Protein AF-A0A829YH42-F1 (afdb_monomer)

Radius of gyration: 27.21 Å; Cα contacts (8 Å, |Δi|>4): 25; chains: 1; bounding box: 80×42×51 Å

Solvent-accessible surface area (backbone atoms only — not comparable to full-atom values): 5881 Å² total; per-residue (Å²): 137,82,84,72,80,83,74,81,62,80,75,48,70,64,57,54,32,49,54,51,51,51,45,64,70,69,71,74,68,55,75,66,55,53,51,52,52,54,51,52,44,68,74,37,73,63,49,49,50,45,39,51,51,54,55,49,51,53,48,53,50,50,55,60,68,68,59,72,76,66,75,83,68,73,94,72,89,77,92,72,78,79,78,78,77,74,84,79,88,129

InterPro domains:
  IPR032623 FecR, N-terminal [PF16220] (15-47)

Foldseek 3Di:
DDCPDPPPDPQDLLRVLVVLVVVVVVVDDDPVNVVVLVVQCVPDVVNVVNNVVVVVVVVVVVVVVVPPPPPPPPPDDDPPPPPPPDDDDD

Mean predicted aligned error: 15.21 Å

Sequence (90 aa):
MSDRPQNEEPSSISEQAADWLVLIRAGEMTEQEKLDYVHWLKQSPEHIREILELVSLEQLLKETHAEPSEPETPADEASKVIDLAMPTEK

pLDDT: mean 75.59, std 21.05, range [40.94, 95.94]

Organism: NCBI:txid2695856

Nearest PDB structures (foldseek):
  6zsd-assembly1_AL  TM=4.156E-01  e=6.288E+00  Homo sapiens

Secondary structure (DSSP, 8-state):
--------PPPPHHHHHHHHHHHHHHS---HHHHHHHHHHHHH-HHHHHHHHHHHHHHHHHHHHHT--------S---------------

Structure (mmCIF, N/CA/C/O backbone):
data_AF-A0A829YH42-F1
#
_entry.id   AF-A0A829YH42-F1
#
loop_
_atom_site.group_PDB
_atom_site.id
_atom_site.type_symbol
_atom_site.label_atom_id
_atom_site.label_alt_id
_atom_site.label_comp_id
_atom_site.label_asym_id
_atom_site.label_entity_id
_atom_site.label_seq_id
_atom_site.pdbx_PDB_ins_code
_atom_site.Cartn_x
_atom_site.Cartn_y
_atom_site.Cartn_z
_atom_site.occupancy
_atom_site.B_iso_or_equiv
_atom_site.auth_seq_id
_atom_site.auth_comp_id
_atom_site.auth_asym_id
_atom_site.auth_atom_id
_atom_site.pdbx_PDB_model_num
ATOM 1 N N . MET A 1 1 ? 0.087 -33.602 14.559 1.00 40.94 1 MET A N 1
ATOM 2 C CA . MET A 1 1 ? -0.757 -32.521 15.100 1.00 40.94 1 MET A CA 1
ATOM 3 C C . MET A 1 1 ? 0.164 -31.329 15.250 1.00 40.94 1 MET A C 1
ATOM 5 O O . MET A 1 1 ? 1.004 -31.347 16.137 1.00 40.94 1 MET A O 1
ATOM 9 N N . SER A 1 2 ? 0.144 -30.415 14.284 1.00 46.41 2 SER A N 1
ATOM 10 C CA . SER A 1 2 ? 0.965 -29.205 14.320 1.00 46.41 2 SER A CA 1
ATOM 11 C C . SER A 1 2 ? 0.031 -28.053 14.639 1.00 46.41 2 SER A C 1
ATOM 13 O O . SER A 1 2 ? -0.602 -27.512 13.737 1.00 46.41 2 SER A O 1
ATOM 15 N N . ASP A 1 3 ? -0.081 -27.730 15.923 1.00 53.75 3 ASP A N 1
ATOM 16 C CA . ASP A 1 3 ? -0.631 -26.457 16.376 1.00 53.75 3 ASP A CA 1
ATOM 17 C C . ASP A 1 3 ? 0.351 -25.363 15.951 1.00 53.75 3 ASP A C 1
ATOM 19 O O . ASP A 1 3 ? 1.338 -25.069 16.626 1.00 53.75 3 ASP A O 1
ATOM 23 N N . ARG A 1 4 ? 0.129 -24.809 14.756 1.00 54.12 4 ARG A N 1
ATOM 24 C CA . ARG A 1 4 ? 0.716 -23.526 14.373 1.00 54.12 4 ARG A CA 1
ATOM 25 C C . ARG A 1 4 ? 0.060 -22.490 15.288 1.00 54.12 4 ARG A C 1
ATOM 27 O O . ARG A 1 4 ? -1.166 -22.404 15.259 1.00 54.12 4 ARG A O 1
ATOM 34 N N . PRO A 1 5 ? 0.809 -21.733 16.104 1.00 51.88 5 PRO A N 1
ATOM 35 C CA . PRO A 1 5 ? 0.188 -20.736 16.956 1.00 51.88 5 PRO A CA 1
ATOM 36 C C . PRO A 1 5 ? -0.466 -19.684 16.054 1.00 51.88 5 PRO A C 1
ATOM 38 O O . PRO A 1 5 ? 0.222 -18.985 15.308 1.00 51.88 5 PRO A O 1
ATOM 41 N N . GLN A 1 6 ? -1.799 -19.605 16.099 1.00 54.81 6 GLN A N 1
ATOM 42 C CA . GLN A 1 6 ? -2.556 -18.421 15.700 1.00 54.81 6 GLN A CA 1
ATOM 43 C C . GLN A 1 6 ? -2.232 -17.318 16.712 1.00 54.81 6 GLN A C 1
ATOM 45 O O . GLN A 1 6 ? -3.006 -17.040 17.621 1.00 54.81 6 GLN A O 1
ATOM 50 N N . ASN A 1 7 ? -1.045 -16.727 16.596 1.00 45.25 7 ASN A N 1
ATOM 51 C CA . ASN A 1 7 ? -0.815 -15.397 17.136 1.00 45.25 7 ASN A CA 1
ATOM 52 C C . ASN A 1 7 ? -1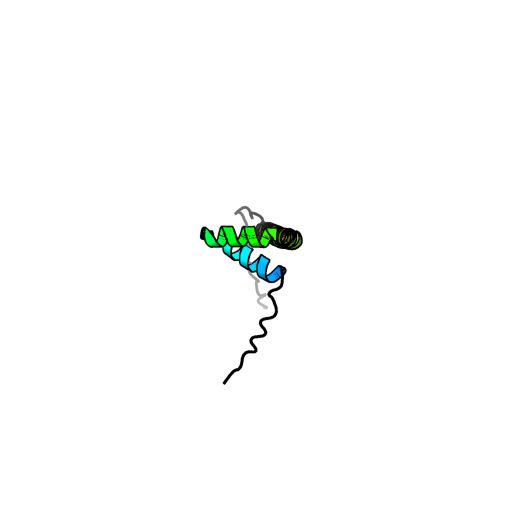.461 -14.438 16.132 1.00 45.25 7 ASN A C 1
ATOM 54 O O . ASN A 1 7 ? -0.805 -13.958 15.213 1.00 45.25 7 ASN A O 1
ATOM 58 N N . GLU A 1 8 ? -2.770 -14.225 16.264 1.00 55.34 8 GLU A N 1
ATOM 59 C CA . GLU A 1 8 ? -3.454 -13.086 15.642 1.00 55.34 8 GLU A CA 1
ATOM 60 C C . GLU A 1 8 ? -3.075 -11.830 16.434 1.00 55.34 8 GLU A C 1
ATOM 62 O O . GLU A 1 8 ? -3.890 -11.216 17.120 1.00 55.34 8 GLU A O 1
ATOM 67 N N . GLU A 1 9 ? -1.782 -11.498 16.413 1.00 57.84 9 GLU A N 1
ATOM 68 C CA . GLU A 1 9 ? -1.344 -10.154 16.762 1.00 57.84 9 GLU A CA 1
ATOM 69 C C . GLU A 1 9 ? -2.066 -9.194 15.803 1.00 57.84 9 GLU A C 1
ATOM 71 O O . GLU A 1 9 ? -2.236 -9.532 14.625 1.00 57.84 9 GLU A O 1
ATOM 76 N N . PRO A 1 10 ? -2.542 -8.028 16.279 1.00 59.56 10 PRO A N 1
ATOM 77 C CA . PRO A 1 10 ? -3.124 -7.040 15.386 1.00 59.56 10 PRO A CA 1
ATOM 78 C C . PRO A 1 10 ? -2.097 -6.741 14.295 1.00 59.56 10 PRO A C 1
ATOM 80 O O . PRO A 1 10 ? -0.970 -6.354 14.613 1.00 59.56 10 PRO A O 1
ATOM 83 N N . SER A 1 11 ? -2.477 -6.970 13.033 1.00 73.88 11 SER A N 1
ATOM 84 C CA . SER A 1 11 ? -1.578 -6.749 11.904 1.00 73.88 11 SER A CA 1
ATOM 85 C C . SER A 1 11 ? -1.004 -5.346 12.007 1.00 73.88 11 SER A C 1
ATOM 87 O O . SER A 1 11 ? -1.727 -4.374 12.256 1.00 73.88 11 SER A O 1
ATOM 89 N N . SER A 1 12 ? 0.314 -5.234 11.896 1.00 89.81 12 SER A N 1
ATOM 90 C CA . SER A 1 12 ? 0.953 -3.927 12.019 1.00 89.81 12 SER A CA 1
ATOM 91 C C . SER A 1 12 ? 0.483 -3.007 10.887 1.00 89.81 12 SER A C 1
ATOM 93 O O . SER A 1 12 ? 0.076 -3.471 9.821 1.00 89.81 12 SER A O 1
ATOM 95 N N . ILE A 1 13 ? 0.562 -1.688 11.086 1.00 90.69 13 ILE A N 1
ATOM 96 C CA . ILE A 1 13 ? 0.257 -0.712 10.023 1.00 90.69 13 ILE A CA 1
ATOM 97 C C . ILE A 1 13 ? 1.072 -1.018 8.754 1.00 90.69 13 ILE A C 1
ATOM 99 O O . ILE A 1 13 ? 0.545 -0.904 7.650 1.00 90.69 13 ILE A O 1
ATOM 103 N N . SER A 1 14 ? 2.315 -1.479 8.927 1.00 90.88 14 SER A N 1
ATOM 104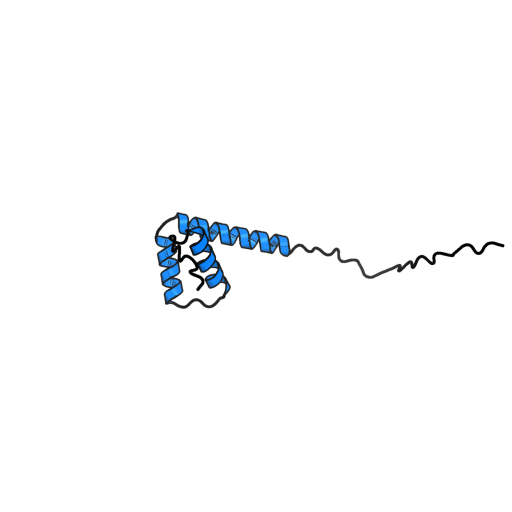 C CA . SER A 1 14 ? 3.213 -1.879 7.841 1.00 90.88 14 SER A CA 1
ATOM 105 C C . SER A 1 14 ? 2.707 -3.095 7.063 1.00 90.88 14 SER A C 1
ATOM 107 O O . SER A 1 14 ? 2.653 -3.066 5.836 1.00 90.88 14 SER A O 1
ATOM 109 N N . GLU A 1 15 ? 2.252 -4.140 7.761 1.00 91.88 15 GLU A N 1
ATOM 110 C CA . GLU A 1 15 ? 1.662 -5.325 7.122 1.00 91.88 15 GLU A CA 1
ATOM 111 C C . GLU A 1 15 ? 0.383 -4.968 6.359 1.00 91.88 15 GLU A C 1
ATOM 113 O O . GLU A 1 15 ? 0.242 -5.322 5.191 1.00 91.88 15 GLU A O 1
ATOM 118 N N . GLN A 1 16 ? -0.503 -4.181 6.973 1.00 93.62 16 GLN A N 1
ATOM 119 C CA . GLN A 1 16 ? -1.734 -3.726 6.321 1.00 93.62 16 GLN A CA 1
ATOM 120 C C . GLN A 1 16 ? -1.439 -2.878 5.075 1.00 93.62 16 GLN A C 1
ATOM 122 O O . GLN A 1 16 ? -2.102 -3.019 4.048 1.00 93.62 16 GLN A O 1
ATOM 127 N N . ALA A 1 17 ? -0.434 -2.001 5.137 1.00 94.81 17 ALA A N 1
ATOM 128 C CA . ALA A 1 17 ? -0.021 -1.194 3.996 1.00 94.81 17 ALA A CA 1
ATOM 129 C C . ALA A 1 17 ? 0.552 -2.060 2.860 1.00 94.81 17 ALA A C 1
ATOM 131 O O . ALA A 1 17 ? 0.263 -1.805 1.690 1.00 94.81 17 ALA A O 1
ATOM 132 N N . ALA A 1 18 ? 1.322 -3.102 3.186 1.00 93.56 18 ALA A N 1
ATOM 133 C CA . ALA A 1 18 ? 1.838 -4.046 2.200 1.00 93.56 18 ALA A CA 1
ATOM 134 C C . ALA A 1 18 ? 0.705 -4.817 1.503 1.00 93.56 18 ALA A C 1
ATOM 136 O O . ALA A 1 18 ? 0.704 -4.908 0.273 1.00 93.56 18 ALA A O 1
ATOM 137 N N . ASP A 1 19 ? -0.290 -5.290 2.257 1.00 93.31 19 ASP A N 1
ATOM 138 C CA . ASP A 1 19 ? -1.467 -5.973 1.706 1.00 93.31 19 ASP A CA 1
ATOM 139 C C . ASP A 1 19 ? -2.235 -5.069 0.731 1.00 93.31 19 ASP A C 1
ATOM 141 O O . ASP A 1 19 ? -2.544 -5.468 -0.398 1.00 93.31 19 ASP A O 1
ATOM 145 N N . TRP A 1 20 ? -2.472 -3.809 1.116 1.00 94.88 20 TRP A N 1
ATOM 146 C CA . TRP A 1 20 ? -3.103 -2.832 0.229 1.00 94.88 20 TRP A CA 1
ATOM 147 C C . TRP A 1 20 ? -2.273 -2.560 -1.022 1.00 94.88 20 TRP A C 1
ATOM 149 O O . TRP A 1 20 ? -2.831 -2.475 -2.117 1.00 94.88 20 TRP A O 1
ATOM 159 N N . LEU A 1 21 ? -0.948 -2.458 -0.902 1.00 93.62 21 LEU A N 1
ATOM 160 C CA . LEU A 1 21 ? -0.075 -2.246 -2.053 1.00 93.62 21 LEU A CA 1
ATOM 161 C C . LEU A 1 21 ? -0.157 -3.411 -3.048 1.00 93.62 21 LEU A C 1
ATOM 163 O O . LEU A 1 21 ? -0.235 -3.174 -4.255 1.00 93.62 21 LEU A O 1
ATOM 167 N N . VAL A 1 22 ? -0.189 -4.654 -2.560 1.00 92.62 22 VAL A N 1
ATOM 168 C CA . VAL A 1 22 ? -0.350 -5.846 -3.407 1.00 92.62 22 VAL A CA 1
ATOM 169 C C . VAL A 1 22 ? -1.677 -5.794 -4.162 1.00 92.62 22 VAL A C 1
ATOM 171 O O . VAL A 1 22 ? -1.683 -5.968 -5.381 1.00 92.62 22 VAL A O 1
ATOM 174 N N . LEU A 1 23 ? -2.782 -5.483 -3.478 1.00 92.12 23 LEU A N 1
ATOM 175 C CA . LEU A 1 23 ? -4.103 -5.357 -4.105 1.00 92.12 23 LEU A CA 1
ATOM 176 C C . LEU A 1 23 ? -4.142 -4.238 -5.158 1.00 92.12 23 LEU A C 1
ATOM 178 O O . LEU A 1 23 ? -4.645 -4.438 -6.264 1.00 92.12 23 LEU A O 1
ATOM 182 N N . ILE A 1 24 ? -3.541 -3.081 -4.865 1.00 91.81 24 ILE A N 1
ATOM 183 C CA . ILE A 1 24 ? -3.440 -1.958 -5.811 1.00 91.81 24 ILE A CA 1
ATOM 184 C C . ILE A 1 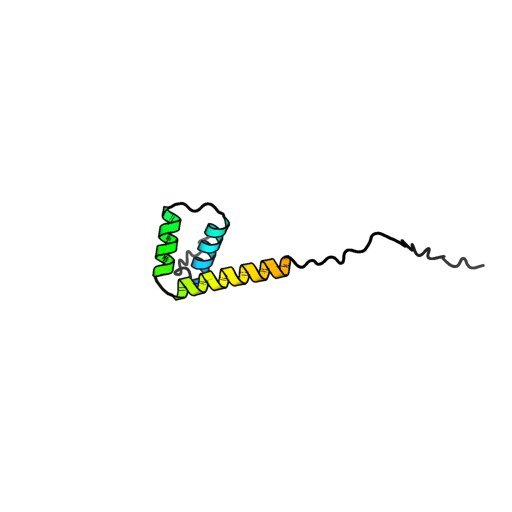24 ? -2.656 -2.367 -7.067 1.00 91.81 24 ILE A C 1
ATOM 186 O O . ILE A 1 24 ? -3.003 -1.958 -8.177 1.00 91.81 24 ILE A O 1
ATOM 190 N N . ARG A 1 25 ? -1.589 -3.160 -6.914 1.00 91.19 25 ARG A N 1
ATOM 191 C CA . ARG A 1 25 ? -0.733 -3.602 -8.027 1.00 91.19 25 ARG A CA 1
ATOM 192 C C . ARG A 1 25 ? -1.299 -4.784 -8.803 1.00 91.19 25 ARG A C 1
ATOM 194 O O . ARG A 1 25 ? -1.004 -4.892 -9.990 1.00 91.19 25 ARG A O 1
ATOM 201 N N . ALA A 1 26 ? -2.142 -5.607 -8.185 1.00 88.94 26 ALA A N 1
ATOM 202 C CA . ALA A 1 26 ? -2.884 -6.661 -8.871 1.00 88.94 26 ALA A CA 1
ATOM 203 C C . ALA A 1 26 ? -3.855 -6.098 -9.929 1.00 88.94 26 ALA A C 1
ATOM 205 O O . ALA A 1 26 ? -4.212 -6.802 -10.869 1.00 88.94 26 ALA A O 1
ATOM 206 N N . GLY A 1 27 ? -4.248 -4.822 -9.814 1.00 81.88 27 GLY A N 1
ATOM 207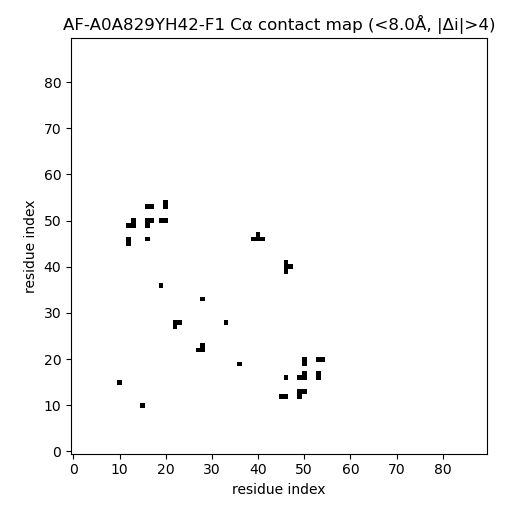 C CA . GLY A 1 27 ? -5.027 -4.097 -10.824 1.00 81.88 27 GLY A CA 1
ATOM 208 C C . GLY A 1 27 ? -6.538 -4.341 -10.765 1.00 81.88 27 GLY A C 1
ATOM 209 O O . GLY A 1 27 ? -7.301 -3.569 -11.346 1.00 81.88 27 GLY A O 1
ATOM 210 N N . GLU A 1 28 ? -6.983 -5.344 -10.012 1.00 84.31 28 GLU A N 1
ATOM 211 C CA . GLU A 1 28 ? -8.391 -5.681 -9.821 1.00 84.31 28 GLU A CA 1
ATOM 212 C C . GLU A 1 28 ? -8.773 -5.518 -8.347 1.00 84.31 28 GLU A C 1
ATOM 214 O O . GLU A 1 28 ? -8.649 -6.439 -7.550 1.00 84.31 28 GLU A O 1
ATOM 219 N N . MET A 1 29 ? -9.248 -4.321 -7.992 1.00 91.62 29 MET A N 1
ATOM 220 C CA . MET A 1 29 ? -9.941 -4.081 -6.723 1.00 91.62 29 MET A CA 1
ATOM 221 C C . MET A 1 29 ? -11.435 -3.910 -6.982 1.00 91.62 29 MET A C 1
ATOM 223 O O . MET A 1 29 ? -11.855 -3.077 -7.800 1.00 91.62 29 MET A O 1
ATOM 227 N N . THR A 1 30 ? -12.238 -4.657 -6.239 1.00 92.88 30 THR A N 1
ATOM 228 C CA . THR A 1 30 ? -13.688 -4.491 -6.148 1.00 92.88 30 THR A CA 1
ATOM 229 C C . THR A 1 30 ? -14.050 -3.114 -5.578 1.00 92.88 30 THR A C 1
ATOM 231 O O . THR A 1 30 ? -13.235 -2.425 -4.959 1.00 92.88 30 THR A O 1
ATOM 234 N N . GLU A 1 31 ? -15.293 -2.668 -5.782 1.00 92.06 31 GLU A N 1
ATOM 235 C CA . GLU A 1 31 ? -15.763 -1.406 -5.188 1.00 92.06 31 GLU A CA 1
ATOM 236 C C . GLU A 1 31 ? -15.723 -1.438 -3.657 1.00 92.06 31 GLU A C 1
ATOM 238 O O . GLU A 1 31 ? -15.385 -0.432 -3.036 1.00 92.06 31 GLU A O 1
ATOM 243 N N . GLN A 1 32 ? -15.998 -2.600 -3.060 1.00 93.56 32 GLN A N 1
ATOM 244 C CA . GLN A 1 32 ? -15.925 -2.794 -1.617 1.00 93.56 32 GLN A CA 1
ATOM 245 C C . GLN A 1 32 ? -14.491 -2.603 -1.105 1.00 93.56 32 GLN A C 1
ATOM 247 O O . GLN A 1 32 ? -14.270 -1.795 -0.210 1.00 93.56 32 GLN A O 1
ATOM 252 N N . GLU A 1 33 ? -13.503 -3.234 -1.741 1.00 93.06 33 GLU A N 1
ATOM 253 C CA . GLU A 1 33 ? -12.091 -3.092 -1.355 1.00 93.06 33 GLU A CA 1
ATOM 254 C C . GLU A 1 33 ? -11.588 -1.652 -1.506 1.00 93.06 33 GLU A C 1
ATOM 256 O O . GLU A 1 33 ? -10.786 -1.183 -0.703 1.00 93.06 33 GLU A O 1
ATOM 261 N N . LYS A 1 34 ? -12.080 -0.905 -2.502 1.00 93.12 34 LYS A N 1
ATOM 262 C CA . LYS A 1 34 ? -11.757 0.525 -2.637 1.00 93.12 34 LYS A CA 1
ATOM 263 C C . LYS A 1 34 ? -12.309 1.341 -1.470 1.00 93.12 34 LYS A C 1
ATOM 265 O O . LYS A 1 34 ? -11.627 2.244 -0.985 1.00 93.12 34 LYS A O 1
ATOM 270 N N . LEU A 1 35 ? -13.535 1.054 -1.030 1.00 95.50 35 LEU A N 1
ATOM 271 C CA . LEU A 1 35 ? -14.134 1.720 0.127 1.00 95.50 35 LEU A CA 1
ATOM 272 C C . LEU A 1 35 ? -13.391 1.366 1.415 1.00 95.50 35 LEU A C 1
ATOM 274 O O . LEU A 1 35 ? -13.118 2.264 2.212 1.00 95.50 35 LEU A O 1
ATOM 278 N N . ASP A 1 36 ? -13.014 0.102 1.579 1.00 94.94 36 ASP A N 1
ATOM 279 C CA . ASP A 1 36 ? -12.269 -0.382 2.739 1.00 94.94 36 ASP A CA 1
ATOM 280 C C . ASP A 1 36 ? -10.863 0.229 2.793 1.00 94.94 36 ASP A C 1
ATOM 282 O O . ASP A 1 36 ? -10.436 0.698 3.849 1.00 94.94 36 ASP A O 1
ATOM 286 N N . TYR A 1 37 ? -10.190 0.366 1.648 1.00 94.69 37 TYR A N 1
ATOM 287 C CA . TYR A 1 37 ? -8.913 1.073 1.551 1.00 94.69 37 TYR A CA 1
ATOM 288 C C . TYR A 1 37 ? -9.039 2.553 1.940 1.00 94.69 37 TYR A C 1
ATOM 290 O O . TYR A 1 37 ? -8.264 3.067 2.748 1.00 94.69 37 TYR A O 1
ATOM 298 N N . VAL A 1 38 ? -10.053 3.257 1.424 1.00 95.38 38 VAL A N 1
ATOM 299 C CA . VAL A 1 38 ? -10.304 4.662 1.796 1.00 95.38 38 VAL A CA 1
ATOM 300 C C . VAL A 1 38 ? -10.655 4.790 3.277 1.00 95.38 38 VAL A C 1
ATOM 302 O O . VAL A 1 38 ? -10.257 5.762 3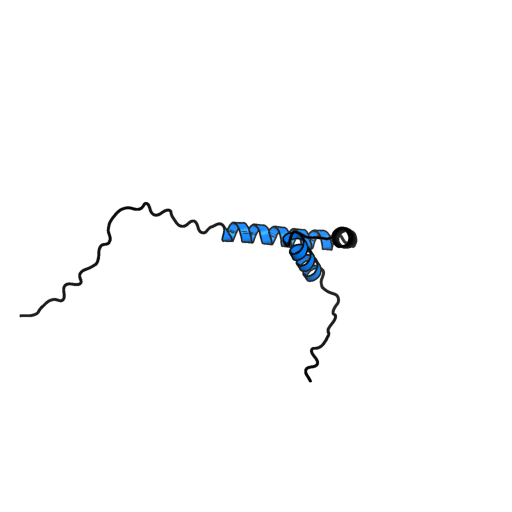.924 1.00 95.38 38 VAL A O 1
ATOM 305 N N . HIS A 1 39 ? -11.407 3.835 3.822 1.00 95.94 39 HIS A N 1
ATOM 306 C CA . HIS A 1 39 ? -11.724 3.797 5.240 1.00 95.94 39 HIS A CA 1
ATOM 307 C C . HIS A 1 39 ? -10.451 3.634 6.074 1.00 95.94 39 HIS A C 1
ATOM 309 O O . HIS A 1 39 ? -10.229 4.434 6.980 1.00 95.94 39 HIS A O 1
ATOM 315 N N . TRP A 1 40 ? -9.586 2.684 5.716 1.00 95.19 40 TRP A N 1
ATOM 316 C CA . TRP A 1 40 ? -8.295 2.446 6.359 1.00 95.19 40 TRP A CA 1
ATOM 317 C C . TRP A 1 40 ? -7.402 3.698 6.364 1.00 95.19 40 TRP A C 1
ATOM 319 O O . TRP A 1 40 ? -6.960 4.143 7.428 1.00 95.19 40 TRP A O 1
ATOM 329 N N . LEU A 1 41 ? -7.244 4.363 5.212 1.00 95.31 41 LEU A N 1
ATOM 330 C CA . LEU A 1 41 ? -6.477 5.614 5.100 1.00 95.31 41 LEU A CA 1
ATOM 331 C C . LEU A 1 41 ? -6.996 6.725 6.024 1.00 95.31 41 LEU A C 1
ATOM 333 O O . LEU A 1 41 ? -6.227 7.553 6.507 1.00 95.31 41 LEU A O 1
ATOM 337 N N . LYS A 1 42 ? -8.310 6.767 6.269 1.00 94.94 42 LYS A N 1
ATOM 338 C CA . LYS A 1 42 ? -8.945 7.782 7.119 1.00 94.94 42 LYS A CA 1
ATOM 339 C C . LYS A 1 42 ? -8.795 7.522 8.614 1.00 94.94 42 LYS A C 1
ATOM 341 O O . LYS A 1 42 ? -9.079 8.431 9.392 1.00 94.94 42 LYS A O 1
ATOM 346 N N . GLN A 1 43 ? -8.383 6.325 9.026 1.00 93.06 43 GLN A N 1
ATOM 347 C CA . GLN A 1 43 ? -8.285 5.990 10.447 1.00 93.06 43 GLN A CA 1
ATOM 348 C C . GLN A 1 43 ? -7.133 6.719 11.155 1.00 93.06 43 GLN A C 1
ATOM 350 O O . GLN A 1 43 ? -7.277 7.082 12.319 1.00 93.06 43 GLN A O 1
ATOM 355 N N . SER A 1 44 ? -6.008 6.961 10.474 1.00 92.50 44 SER A N 1
ATOM 356 C CA . SER A 1 44 ? -4.851 7.670 11.037 1.00 92.50 44 SER A CA 1
ATOM 357 C C . SER A 1 44 ? -3.967 8.237 9.919 1.00 92.50 44 SER A C 1
ATOM 359 O O . SER A 1 44 ? -3.807 7.586 8.885 1.00 92.50 44 SER A O 1
ATOM 361 N N . PRO A 1 45 ? -3.328 9.408 10.110 1.00 93.31 45 PRO A N 1
ATOM 362 C CA . PRO A 1 45 ? -2.298 9.895 9.190 1.00 93.31 45 PRO A CA 1
ATOM 363 C C . PRO A 1 45 ? -1.094 8.946 9.058 1.00 93.31 45 PRO A C 1
ATOM 365 O O . PRO A 1 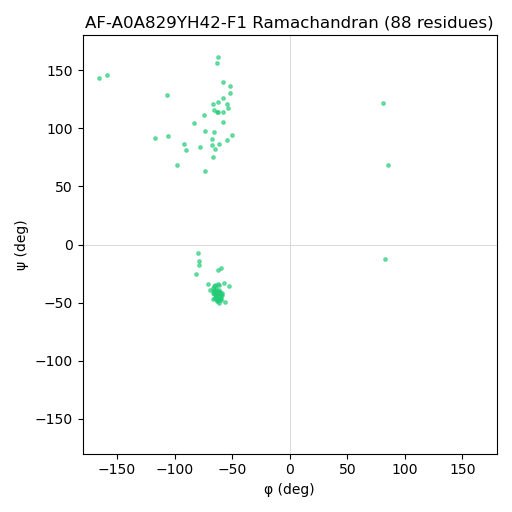45 ? -0.365 9.030 8.072 1.00 93.31 45 PRO A O 1
ATOM 368 N N . GLU A 1 46 ? -0.876 8.042 10.017 1.00 93.81 46 GLU A N 1
ATOM 369 C CA . GLU A 1 46 ? 0.190 7.032 9.952 1.00 93.81 46 GLU A CA 1
ATOM 370 C C . GLU A 1 46 ? -0.050 6.017 8.830 1.00 93.81 46 GLU A C 1
ATOM 372 O O . GLU A 1 46 ? 0.890 5.682 8.118 1.00 93.81 46 GLU A O 1
ATOM 377 N N . HIS A 1 47 ? -1.303 5.619 8.581 1.00 92.44 47 HIS A N 1
ATOM 378 C CA . HIS A 1 47 ? -1.659 4.732 7.465 1.00 92.44 47 HIS A CA 1
ATOM 379 C C . HIS A 1 47 ? -1.298 5.350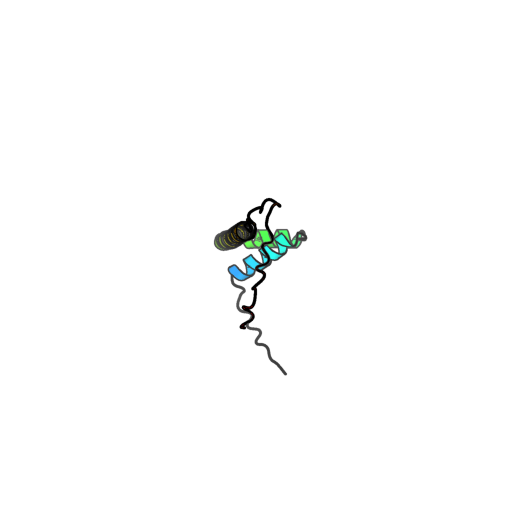 6.108 1.00 92.44 47 HIS A C 1
ATOM 381 O O . HIS A 1 47 ? -0.770 4.683 5.221 1.00 92.44 47 HIS A O 1
ATOM 387 N N . ILE A 1 48 ? -1.537 6.659 5.963 1.00 95.06 48 ILE A N 1
ATOM 388 C CA . ILE A 1 48 ? -1.177 7.414 4.757 1.00 95.06 48 ILE A CA 1
ATOM 389 C C . ILE A 1 48 ? 0.346 7.473 4.602 1.00 95.06 48 ILE A C 1
ATOM 391 O O . ILE A 1 48 ? 0.855 7.315 3.496 1.00 95.06 48 ILE A O 1
ATOM 395 N N . ARG A 1 49 ? 1.082 7.710 5.694 1.00 95.94 49 ARG A N 1
ATOM 396 C CA . ARG A 1 49 ? 2.548 7.745 5.655 1.00 95.94 49 ARG A CA 1
ATOM 397 C C . ARG A 1 49 ? 3.113 6.399 5.212 1.00 95.94 49 ARG A C 1
ATOM 399 O O . ARG A 1 49 ? 3.907 6.372 4.279 1.00 95.94 49 ARG A O 1
ATOM 406 N N . GLU A 1 50 ? 2.664 5.315 5.831 1.00 95.50 50 GLU A N 1
ATOM 407 C CA . GLU A 1 50 ? 3.192 3.975 5.579 1.00 95.50 50 GLU A CA 1
ATOM 408 C C . GLU A 1 50 ? 3.015 3.556 4.115 1.00 95.50 50 GLU A C 1
ATOM 410 O O . GLU A 1 50 ? 3.966 3.132 3.459 1.00 95.50 50 GLU A O 1
ATOM 415 N N . ILE A 1 51 ? 1.814 3.743 3.552 1.00 95.31 51 ILE A N 1
ATOM 416 C CA . ILE A 1 51 ? 1.570 3.363 2.156 1.00 95.31 51 ILE A CA 1
ATOM 417 C C . ILE A 1 51 ? 2.401 4.208 1.180 1.00 95.31 51 ILE A C 1
ATOM 419 O O . ILE A 1 51 ? 2.867 3.699 0.161 1.00 95.31 51 ILE A O 1
ATOM 423 N N . LEU A 1 52 ? 2.631 5.490 1.487 1.00 95.38 52 LEU A N 1
ATOM 424 C CA . LEU A 1 52 ? 3.477 6.361 0.669 1.00 95.38 52 LEU A CA 1
ATOM 425 C C . LEU A 1 52 ? 4.953 5.958 0.744 1.00 95.38 52 LEU A C 1
ATOM 427 O O . LEU A 1 52 ? 5.635 5.986 -0.281 1.00 95.38 52 LEU A O 1
ATOM 431 N N . GLU A 1 53 ? 5.442 5.565 1.920 1.00 95.81 53 GLU A N 1
ATOM 432 C CA . GLU A 1 53 ? 6.807 5.061 2.095 1.00 95.81 53 GLU A CA 1
ATOM 433 C C . GLU A 1 53 ? 7.029 3.772 1.295 1.00 95.81 53 GLU A C 1
ATOM 435 O O . GLU A 1 53 ? 8.004 3.685 0.545 1.00 95.81 53 GLU A O 1
ATOM 440 N N . LEU A 1 54 ? 6.088 2.823 1.346 1.00 94.31 54 LEU A N 1
ATOM 441 C CA . LEU A 1 54 ? 6.165 1.593 0.551 1.00 94.31 54 LEU A CA 1
ATOM 442 C C . LEU A 1 54 ? 6.118 1.862 -0.960 1.00 94.31 54 LEU A C 1
ATOM 444 O O . LEU A 1 54 ? 6.885 1.270 -1.720 1.00 94.31 54 LEU A O 1
ATOM 448 N N . VAL A 1 55 ? 5.264 2.783 -1.414 1.00 94.44 55 VAL A N 1
ATOM 449 C CA . VAL A 1 55 ? 5.192 3.186 -2.830 1.00 94.44 55 VAL A CA 1
ATOM 450 C C . VAL A 1 55 ? 6.473 3.893 -3.288 1.00 94.44 55 VAL A C 1
ATOM 452 O O . VAL A 1 55 ? 6.894 3.720 -4.434 1.00 94.44 55 VAL A O 1
ATOM 455 N N . SER A 1 56 ? 7.103 4.686 -2.421 1.00 94.94 56 SER A N 1
ATOM 456 C CA . SER A 1 56 ? 8.396 5.323 -2.693 1.00 94.94 56 SER A CA 1
ATOM 457 C C . SER A 1 56 ? 9.515 4.284 -2.810 1.00 94.94 56 SER A C 1
ATOM 459 O O . SER A 1 56 ? 10.272 4.288 -3.780 1.00 94.94 56 SER A O 1
ATOM 461 N N . LEU A 1 57 ? 9.570 3.333 -1.872 1.00 93.75 57 LEU A N 1
ATOM 462 C CA . LEU A 1 57 ? 10.533 2.233 -1.898 1.00 93.75 57 LEU A CA 1
ATOM 463 C C . LEU A 1 57 ? 10.380 1.377 -3.162 1.00 93.75 57 LEU A C 1
ATOM 465 O O . LEU A 1 57 ? 11.371 1.042 -3.803 1.00 93.75 57 LEU A O 1
ATOM 469 N N . GLU A 1 58 ? 9.146 1.054 -3.553 1.00 91.88 58 GLU A N 1
ATOM 470 C CA . GLU A 1 58 ? 8.865 0.310 -4.784 1.00 91.88 58 GLU A CA 1
ATOM 471 C C . GLU A 1 58 ? 9.398 1.040 -6.028 1.00 91.88 58 GLU A C 1
ATOM 473 O O . GLU A 1 58 ? 9.990 0.411 -6.905 1.00 91.88 58 GLU A O 1
ATOM 478 N N . GLN A 1 59 ? 9.210 2.361 -6.112 1.00 90.94 59 GLN A N 1
ATOM 479 C CA . GLN A 1 59 ? 9.746 3.171 -7.210 1.00 90.94 59 GLN A CA 1
ATOM 480 C C . GLN A 1 59 ? 11.274 3.149 -7.229 1.00 90.94 59 GLN A C 1
ATOM 482 O O . GLN A 1 59 ? 11.853 2.849 -8.268 1.00 90.94 59 GLN A O 1
ATOM 487 N N . LEU A 1 60 ? 11.917 3.354 -6.078 1.00 93.06 60 LEU A N 1
ATOM 488 C CA . LEU A 1 60 ? 13.374 3.303 -5.961 1.00 93.06 60 LEU A CA 1
ATOM 489 C C . LEU A 1 60 ? 13.938 1.939 -6.395 1.00 93.06 60 LEU A C 1
ATOM 491 O O . LEU A 1 60 ? 14.949 1.866 -7.096 1.00 93.06 60 LEU A O 1
ATOM 495 N N . LEU A 1 61 ? 13.274 0.846 -6.008 1.00 90.94 61 LEU A N 1
ATOM 496 C CA . LEU A 1 61 ? 13.651 -0.505 -6.425 1.00 90.94 61 LEU A CA 1
ATOM 497 C C . LEU A 1 61 ? 13.480 -0.706 -7.934 1.00 90.94 61 LEU A C 1
ATOM 499 O O . LEU A 1 61 ? 14.346 -1.313 -8.561 1.00 90.94 61 LEU A O 1
ATOM 503 N N . LYS A 1 62 ? 12.400 -0.185 -8.528 1.00 88.25 62 LYS A N 1
ATOM 504 C CA . LYS A 1 62 ? 12.185 -0.233 -9.983 1.00 88.25 62 LYS A CA 1
ATOM 505 C C . LYS A 1 62 ? 13.247 0.557 -10.736 1.00 88.25 62 LYS A C 1
ATOM 507 O O . LYS A 1 62 ? 13.739 0.060 -11.739 1.00 88.25 62 LYS A O 1
ATOM 512 N N . GLU A 1 63 ? 13.615 1.738 -10.254 1.00 89.06 63 GLU A N 1
ATOM 513 C CA . GLU A 1 63 ? 14.666 2.571 -10.849 1.00 89.06 63 GLU A CA 1
ATOM 514 C C . GLU A 1 63 ? 16.033 1.886 -10.766 1.00 89.06 63 GLU A C 1
ATOM 516 O O . GLU A 1 63 ? 16.726 1.768 -11.770 1.00 89.06 63 GLU A O 1
ATOM 521 N N . THR A 1 64 ? 16.376 1.331 -9.601 1.00 84.62 64 THR A N 1
ATOM 522 C CA . THR A 1 64 ? 17.645 0.612 -9.396 1.00 84.62 64 THR A CA 1
ATOM 523 C C . THR A 1 64 ? 17.719 -0.662 -10.245 1.00 84.62 64 THR A C 1
ATOM 525 O O . THR A 1 64 ? 18.765 -0.991 -10.795 1.00 84.62 64 THR A O 1
ATOM 528 N N . HIS A 1 65 ? 16.609 -1.393 -10.379 1.00 70.88 65 HIS A N 1
ATOM 529 C CA . HIS A 1 65 ? 16.541 -2.600 -11.206 1.00 70.88 65 HIS A CA 1
ATOM 530 C C . HIS A 1 65 ? 16.408 -2.290 -12.709 1.00 70.88 65 HIS A C 1
ATOM 532 O O . HIS A 1 65 ? 16.657 -3.163 -13.537 1.00 70.88 65 HIS A O 1
ATOM 538 N N . ALA A 1 66 ? 16.009 -1.072 -13.084 1.00 60.38 66 ALA A N 1
ATOM 539 C CA . ALA A 1 66 ? 15.988 -0.611 -14.472 1.00 60.38 66 ALA A CA 1
ATOM 540 C C . ALA A 1 66 ? 17.374 -0.170 -14.976 1.00 60.38 66 ALA A C 1
ATOM 542 O O . ALA A 1 66 ? 17.530 0.040 -16.177 1.00 60.38 66 ALA A O 1
ATOM 543 N N . GLU A 1 67 ? 18.385 -0.105 -14.102 1.00 50.91 67 GLU A N 1
ATOM 544 C CA . GLU A 1 67 ? 19.789 0.042 -14.484 1.00 50.91 67 GLU A CA 1
ATOM 545 C C . GLU A 1 67 ? 20.557 -1.300 -14.511 1.00 50.91 67 GLU A C 1
ATOM 547 O O . GLU A 1 67 ? 21.521 -1.487 -13.770 1.00 50.91 67 GLU A O 1
ATOM 552 N N . PRO A 1 68 ? 20.281 -2.230 -15.440 1.00 51.91 68 PRO A N 1
ATOM 553 C CA . PRO A 1 68 ? 21.342 -2.855 -16.190 1.00 51.91 68 PRO A CA 1
ATOM 554 C C . PRO A 1 68 ? 21.542 -1.974 -17.424 1.00 51.91 68 PRO A C 1
ATOM 556 O O . PRO A 1 68 ? 21.026 -2.258 -18.502 1.00 51.91 68 PRO A O 1
ATOM 559 N N . SER A 1 69 ? 22.288 -0.876 -17.271 1.00 46.88 69 SER A N 1
ATOM 560 C CA . SER A 1 69 ? 23.019 -0.352 -18.423 1.00 46.88 69 SER A CA 1
ATOM 561 C C . SER A 1 69 ? 24.055 -1.415 -18.777 1.00 46.88 69 SER A C 1
ATOM 563 O O . SER A 1 69 ? 25.199 -1.359 -18.331 1.00 46.88 69 SER A O 1
ATOM 565 N N . GLU A 1 70 ? 23.636 -2.438 -19.523 1.00 50.44 70 GLU A N 1
ATOM 566 C CA . GLU A 1 70 ? 24.557 -3.161 -20.381 1.00 50.44 70 GLU A CA 1
ATOM 567 C C . GLU A 1 70 ? 25.216 -2.076 -21.237 1.00 50.44 70 GLU A C 1
ATOM 569 O O . GLU A 1 70 ? 24.504 -1.351 -21.939 1.00 50.44 70 GLU A O 1
ATOM 574 N N . PRO A 1 71 ? 26.541 -1.863 -21.148 1.00 46.78 71 PRO A N 1
ATOM 575 C CA . PRO A 1 71 ? 27.191 -1.044 -22.145 1.00 46.78 71 PRO A CA 1
ATOM 576 C C . PRO A 1 71 ? 26.892 -1.728 -23.473 1.00 46.78 71 PRO A C 1
ATOM 578 O O . PRO A 1 71 ? 27.315 -2.870 -23.676 1.00 46.78 71 PRO A O 1
ATOM 581 N N . GLU A 1 72 ? 26.125 -1.051 -24.331 1.00 47.62 72 GLU A N 1
ATOM 582 C CA . GLU A 1 72 ? 25.973 -1.397 -25.737 1.00 47.62 72 GLU A CA 1
ATOM 583 C C . GLU A 1 72 ? 27.386 -1.566 -26.279 1.00 47.62 72 GLU A C 1
ATOM 585 O O . GLU A 1 72 ? 28.089 -0.603 -26.581 1.00 47.62 72 GLU A O 1
ATOM 590 N N . THR A 1 73 ? 27.860 -2.809 -26.279 1.00 51.16 73 THR A N 1
ATOM 591 C CA . THR A 1 73 ? 29.153 -3.143 -26.835 1.00 51.16 73 THR A CA 1
ATOM 592 C C . THR A 1 73 ? 28.876 -3.069 -28.325 1.00 51.16 73 THR A C 1
ATOM 594 O O . THR A 1 73 ? 28.058 -3.862 -28.806 1.00 51.16 73 THR A O 1
ATOM 597 N N . PRO A 1 74 ? 29.432 -2.089 -29.061 1.00 44.06 74 PRO A N 1
ATOM 598 C CA . PRO A 1 74 ? 29.237 -2.066 -30.491 1.00 44.06 74 PRO A CA 1
ATOM 599 C C . PRO A 1 74 ? 29.764 -3.399 -31.001 1.00 44.06 74 PRO A C 1
ATOM 601 O O . PRO A 1 74 ? 30.874 -3.816 -30.669 1.00 44.06 74 PRO A O 1
ATOM 604 N N . ALA A 1 75 ? 28.909 -4.102 -31.729 1.00 53.09 75 ALA A N 1
ATOM 605 C CA . ALA A 1 75 ? 29.277 -5.297 -32.446 1.00 53.09 75 ALA A CA 1
ATOM 606 C C . ALA A 1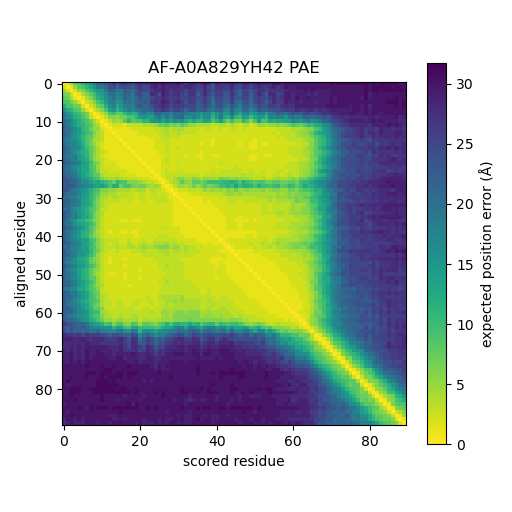 75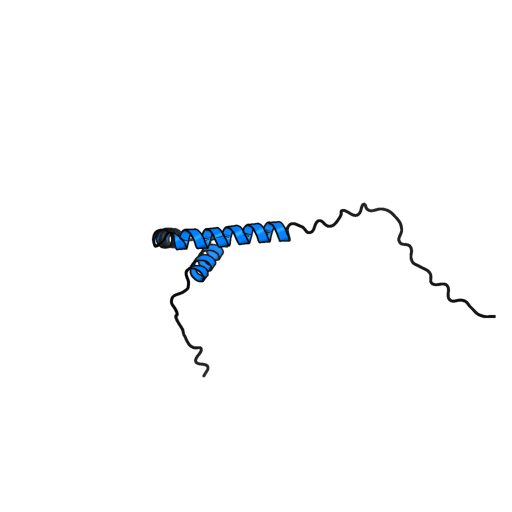 ? 30.343 -4.922 -33.483 1.00 53.09 75 ALA A C 1
ATOM 608 O O . ALA A 1 75 ? 29.984 -4.604 -34.609 1.00 53.09 75 ALA A O 1
ATOM 609 N N . ASP A 1 76 ? 31.622 -4.920 -33.101 1.00 47.44 76 ASP A N 1
ATOM 610 C CA . ASP A 1 76 ? 32.712 -5.305 -33.989 1.00 47.44 76 ASP A CA 1
ATOM 611 C C . ASP A 1 76 ? 34.041 -5.569 -33.259 1.00 47.44 76 ASP A C 1
ATOM 613 O O . ASP A 1 76 ? 34.443 -4.866 -32.336 1.00 47.44 76 ASP A O 1
ATOM 617 N N . GLU A 1 77 ? 34.724 -6.570 -33.800 1.00 49.06 77 GLU A N 1
ATOM 618 C CA . GLU A 1 77 ? 36.148 -6.891 -33.717 1.00 49.06 77 GLU A CA 1
ATOM 619 C C . GLU A 1 77 ? 36.759 -7.635 -32.507 1.00 49.06 77 GLU A C 1
ATOM 621 O O . GLU A 1 77 ? 36.874 -7.178 -31.374 1.00 49.06 77 GLU A O 1
ATOM 626 N N . ALA A 1 78 ? 37.354 -8.771 -32.897 1.00 45.91 78 ALA A N 1
ATOM 627 C CA . ALA A 1 78 ? 38.462 -9.492 -32.277 1.00 45.91 78 ALA A CA 1
ATOM 628 C C . ALA A 1 78 ? 38.130 -10.484 -31.153 1.00 45.91 78 ALA A C 1
ATOM 630 O O . ALA A 1 78 ? 38.631 -10.414 -30.031 1.00 45.91 78 ALA A O 1
ATOM 631 N N . SER A 1 79 ? 37.462 -11.566 -31.559 1.00 48.81 79 SER A N 1
ATOM 632 C CA . SER A 1 79 ? 37.792 -12.903 -31.056 1.00 48.81 79 SER A CA 1
ATOM 633 C C . SER A 1 79 ? 39.292 -13.180 -31.281 1.00 48.81 79 SER A C 1
ATOM 635 O O . SER A 1 79 ? 39.708 -13.651 -32.337 1.00 48.81 79 SER A O 1
ATOM 637 N N . LYS A 1 80 ? 40.140 -12.828 -30.307 1.00 52.00 80 LYS A N 1
ATOM 638 C CA . LYS A 1 80 ? 41.521 -13.318 -30.220 1.00 52.00 80 LYS A CA 1
ATOM 639 C C . LYS A 1 80 ? 41.515 -14.567 -29.355 1.00 52.00 80 LYS A C 1
ATOM 641 O O . LYS A 1 80 ? 41.720 -14.511 -28.145 1.00 52.00 80 LYS A O 1
ATOM 646 N N . VAL A 1 81 ? 41.263 -15.699 -30.001 1.00 52.25 81 VAL A N 1
ATOM 647 C CA . VAL A 1 81 ? 41.586 -17.012 -29.449 1.00 52.25 81 VAL A CA 1
ATOM 648 C C . VAL A 1 81 ? 43.105 -17.041 -29.277 1.00 52.25 81 VAL A C 1
ATOM 650 O O . VAL A 1 81 ? 43.856 -16.900 -30.240 1.00 52.25 81 VAL A O 1
ATOM 653 N N . ILE A 1 82 ? 43.567 -17.112 -28.033 1.00 51.97 82 ILE A N 1
ATOM 654 C CA . ILE A 1 82 ? 44.978 -17.317 -27.721 1.00 51.97 82 ILE A CA 1
ATOM 655 C C . ILE A 1 82 ? 45.262 -18.786 -28.036 1.00 51.97 82 ILE A C 1
ATOM 657 O O . ILE A 1 82 ? 44.968 -19.660 -27.223 1.00 51.97 82 ILE A O 1
ATOM 661 N N . ASP A 1 83 ? 45.808 -19.065 -29.220 1.00 51.00 83 ASP A N 1
ATOM 662 C CA . ASP A 1 83 ? 46.484 -20.334 -29.474 1.00 51.00 83 ASP A CA 1
ATOM 663 C C . ASP A 1 83 ? 47.737 -20.370 -28.593 1.00 51.00 83 ASP A C 1
ATOM 665 O O . ASP A 1 83 ? 48.780 -19.787 -28.901 1.00 51.00 83 ASP A O 1
ATOM 669 N N . LEU A 1 84 ? 47.605 -21.020 -27.437 1.00 42.59 84 LEU A N 1
ATOM 670 C CA . LEU A 1 84 ? 48.710 -21.354 -26.553 1.00 42.59 84 LEU A CA 1
ATOM 671 C C . LEU A 1 84 ? 49.584 -22.391 -27.270 1.00 42.59 84 LEU A C 1
ATOM 673 O O . LEU A 1 84 ? 49.402 -23.598 -27.114 1.00 42.59 84 LEU A O 1
ATOM 677 N N . ALA A 1 85 ? 50.515 -21.910 -28.094 1.00 47.03 85 ALA A N 1
ATOM 678 C CA . ALA A 1 85 ? 51.561 -22.726 -28.684 1.00 47.03 85 ALA A CA 1
ATOM 679 C C . ALA A 1 85 ? 52.370 -23.382 -27.554 1.00 47.03 85 ALA A C 1
ATOM 681 O O . ALA A 1 85 ? 53.158 -22.734 -26.864 1.00 47.03 85 ALA A O 1
ATOM 682 N N . MET A 1 86 ? 52.144 -24.679 -27.356 1.00 50.16 86 MET A N 1
ATOM 683 C CA . MET A 1 86 ? 52.988 -25.533 -26.529 1.00 50.16 86 MET A CA 1
ATOM 684 C C . MET A 1 86 ? 54.393 -25.560 -27.151 1.00 50.16 86 MET A C 1
ATOM 686 O O . MET A 1 86 ? 54.513 -25.927 -28.325 1.00 50.16 86 MET A O 1
ATOM 690 N N . PRO A 1 87 ? 55.462 -25.187 -26.425 1.00 51.50 87 PRO A N 1
ATOM 691 C CA . PRO A 1 87 ? 56.812 -25.327 -26.945 1.00 51.50 87 PRO A CA 1
ATOM 692 C C . PRO A 1 87 ? 57.107 -26.820 -27.090 1.00 51.50 87 PRO A C 1
ATOM 694 O O . PRO A 1 87 ? 57.115 -27.565 -26.114 1.00 51.50 87 PRO A O 1
ATOM 697 N N . THR A 1 88 ? 57.307 -27.275 -28.324 1.00 48.34 88 THR A N 1
ATOM 698 C CA . THR A 1 88 ? 57.804 -28.628 -28.570 1.00 48.34 88 THR A CA 1
ATOM 699 C C . THR A 1 88 ? 59.321 -28.572 -28.440 1.00 48.34 88 THR A C 1
ATOM 701 O O . THR A 1 88 ? 60.000 -28.013 -29.299 1.00 48.34 88 THR A O 1
ATOM 704 N N . GLU A 1 89 ? 59.828 -29.090 -27.321 1.00 43.06 89 GLU A N 1
ATOM 705 C CA . GLU A 1 89 ? 61.246 -29.376 -27.097 1.00 43.06 89 GLU A CA 1
ATOM 706 C C . GLU A 1 89 ? 61.824 -30.215 -28.244 1.00 43.06 89 GLU A C 1
ATOM 708 O O . GLU A 1 89 ? 61.217 -31.203 -28.677 1.00 43.06 89 GLU A O 1
ATOM 713 N N . LYS A 1 90 ? 63.027 -29.853 -28.695 1.00 41.50 90 LYS A N 1
ATOM 714 C CA . LYS A 1 90 ? 63.948 -30.781 -29.345 1.00 41.50 90 LYS A CA 1
ATOM 715 C C . LYS A 1 90 ? 65.390 -30.416 -29.029 1.00 41.50 90 LYS A C 1
ATOM 717 O O . LYS A 1 90 ? 65.693 -29.203 -29.034 1.00 41.50 90 LYS A O 1
#